Protein AF-A0A1G1L249-F1 (afdb_monomer)

Secondary structure (DSSP, 8-state):
------SSS----PPPHHHHHHHHHHHHHHHHH--HHHHHHHHHHHHHHHHH-TT--THHHHHHH-

Organism: NCBI:txid1801832

Sequence (66 aa):
MILHRLRSGKVRYEISDAQETKLLRLYSKWQETRDVTLRKKVFMSLAALARRMPDYDLRRPFQNAF

Nearest PDB structures (foldseek):
  8y0b-assembly1_A  TM=8.289E-01  e=4.787E+00  Francisella tularensis subsp. novicida U112
  6i1l-assembly1_A  TM=6.813E-01  e=2.826E+00  Francisella tularensis subsp. novicida U112
  7d5g-assembly1_A  TM=7.209E-01  e=9.877E+00  Caldicellulosiruptor saccharolyticus DSM 8903

Solvent-accessible surface area (backbone atoms only — not comparable to full-atom values): 4202 Å² total; per-residue (Å²): 139,86,83,82,85,64,97,55,101,65,87,76,72,74,80,52,70,69,58,52,52,50,51,53,52,45,44,51,52,21,70,74,68,66,41,67,69,42,48,52,49,44,51,52,52,51,53,54,45,43,74,74,31,73,86,58,70,68,61,60,66,51,66,77,73,107

pLDDT: mean 77.6, std 16.33, range [42.03, 94.88]

Radius of gyration: 13.73 Å; Cα contacts (8 Å, |Δi|>4): 28; chains: 1; bounding box: 36×22×35 Å

Structure (mmCIF, N/CA/C/O backbone):
data_AF-A0A1G1L249-F1
#
_entry.id   AF-A0A1G1L249-F1
#
loop_
_atom_site.group_PDB
_atom_site.id
_atom_site.type_symbol
_atom_site.label_atom_id
_atom_site.label_alt_id
_atom_site.label_comp_id
_atom_site.label_asym_id
_atom_site.label_entity_id
_atom_site.label_seq_id
_atom_site.pdbx_PDB_ins_code
_atom_site.Cartn_x
_atom_site.Cartn_y
_atom_site.Cartn_z
_atom_site.occupancy
_atom_site.B_iso_or_equiv
_atom_site.auth_seq_id
_atom_site.auth_comp_id
_atom_site.auth_asym_id
_atom_site.auth_atom_id
_atom_site.pdbx_PDB_model_num
ATOM 1 N N . MET A 1 1 ? 16.271 9.704 -9.907 1.00 42.03 1 MET A N 1
ATOM 2 C CA . MET A 1 1 ? 15.839 8.805 -10.999 1.00 42.03 1 MET A CA 1
ATOM 3 C C . MET A 1 1 ? 17.102 8.314 -11.679 1.00 42.03 1 MET A C 1
ATOM 5 O O . MET A 1 1 ? 17.687 9.066 -12.441 1.00 42.03 1 MET A O 1
ATOM 9 N N . ILE A 1 2 ? 17.603 7.140 -11.297 1.00 47.25 2 ILE A N 1
ATOM 10 C CA . ILE A 1 2 ? 18.863 6.608 -11.831 1.00 47.25 2 ILE A CA 1
ATOM 11 C C . ILE A 1 2 ? 18.493 5.463 -12.770 1.00 47.25 2 ILE A C 1
ATOM 13 O O . ILE A 1 2 ? 17.821 4.520 -12.365 1.00 47.25 2 ILE A O 1
ATOM 17 N N . LEU A 1 3 ? 18.850 5.610 -14.045 1.00 52.94 3 LEU A N 1
ATOM 18 C CA . LEU A 1 3 ? 18.614 4.631 -15.102 1.00 52.94 3 LEU A CA 1
ATOM 19 C C . LEU A 1 3 ? 19.886 3.795 -15.265 1.00 52.94 3 LEU A C 1
ATOM 21 O O . LEU A 1 3 ? 20.855 4.272 -15.853 1.00 52.94 3 LEU A O 1
ATOM 25 N N . HIS A 1 4 ? 19.895 2.552 -14.784 1.00 43.50 4 HIS A N 1
ATOM 26 C CA . HIS A 1 4 ? 20.951 1.608 -15.147 1.00 43.50 4 HIS A CA 1
ATOM 27 C C . HIS A 1 4 ? 20.573 0.880 -16.440 1.00 43.50 4 HIS A C 1
ATOM 29 O O . HIS A 1 4 ? 19.696 0.019 -16.483 1.00 43.50 4 HIS A O 1
ATOM 35 N N . ARG A 1 5 ? 21.246 1.258 -17.531 1.00 42.94 5 ARG A N 1
ATOM 36 C CA . ARG A 1 5 ? 21.122 0.629 -18.849 1.00 42.94 5 ARG A CA 1
ATOM 37 C C . ARG A 1 5 ? 21.960 -0.652 -18.873 1.00 42.94 5 ARG A C 1
ATOM 39 O O . ARG A 1 5 ? 23.134 -0.617 -19.227 1.00 42.94 5 ARG A O 1
ATOM 46 N N . LEU A 1 6 ? 21.365 -1.783 -18.495 1.00 48.78 6 LEU A N 1
ATOM 47 C CA . LEU A 1 6 ? 21.963 -3.096 -18.741 1.00 48.78 6 LEU A CA 1
ATOM 48 C C . LEU A 1 6 ? 21.757 -3.496 -20.207 1.00 48.78 6 LEU A C 1
ATOM 50 O O . LEU A 1 6 ? 20.693 -3.314 -20.796 1.00 48.78 6 LEU A O 1
ATOM 54 N N . ARG A 1 7 ? 22.837 -4.006 -20.795 1.00 52.62 7 ARG A N 1
ATOM 55 C CA . ARG A 1 7 ? 23.037 -4.384 -22.197 1.00 52.62 7 ARG A CA 1
ATOM 56 C C . ARG A 1 7 ? 22.215 -5.627 -22.573 1.00 52.62 7 ARG A C 1
ATOM 58 O O . ARG A 1 7 ? 22.770 -6.682 -22.827 1.00 52.62 7 ARG A O 1
ATOM 65 N N . SER A 1 8 ? 20.893 -5.522 -22.550 1.00 46.47 8 SER A N 1
ATOM 66 C CA . SER A 1 8 ? 19.936 -6.429 -23.196 1.00 46.47 8 SER A CA 1
ATOM 67 C C . SER A 1 8 ? 18.568 -5.753 -23.105 1.00 46.47 8 SER A C 1
ATOM 69 O O . SER A 1 8 ? 18.211 -5.269 -22.037 1.00 46.47 8 SER A O 1
ATOM 71 N N . GLY A 1 9 ? 17.840 -5.636 -24.216 1.00 44.56 9 GLY A N 1
ATOM 72 C CA . GLY A 1 9 ? 16.691 -4.736 -24.422 1.00 44.56 9 GLY A CA 1
ATOM 73 C C . GLY A 1 9 ? 15.420 -4.978 -23.592 1.00 44.56 9 GLY A C 1
ATOM 74 O O . GLY A 1 9 ? 14.326 -4.753 -24.095 1.00 44.56 9 GLY A O 1
ATOM 75 N N . LYS A 1 10 ? 15.524 -5.413 -22.335 1.00 44.66 10 LYS A N 1
ATOM 76 C CA . LYS A 1 10 ? 14.434 -5.394 -21.360 1.00 44.66 10 LYS A CA 1
ATOM 77 C C . LYS A 1 10 ? 14.717 -4.296 -20.349 1.00 44.66 10 LYS A C 1
ATOM 79 O O . LYS A 1 10 ? 15.561 -4.453 -19.470 1.00 44.66 10 LYS A O 1
ATOM 84 N N . VAL A 1 11 ? 14.000 -3.182 -20.480 1.00 50.81 11 VAL A N 1
ATOM 85 C CA . VAL A 1 11 ? 13.893 -2.179 -19.418 1.00 50.81 11 VAL A CA 1
ATOM 86 C C . VAL A 1 11 ? 13.306 -2.901 -18.205 1.00 50.81 11 VAL A C 1
ATOM 88 O O . VAL A 1 11 ? 12.106 -3.155 -18.149 1.00 50.81 11 VAL A O 1
ATOM 91 N N . ARG A 1 12 ? 14.158 -3.316 -17.262 1.00 54.47 12 ARG A N 1
ATOM 92 C CA . ARG A 1 12 ? 13.695 -3.777 -15.955 1.00 54.47 12 ARG A CA 1
ATOM 93 C C . ARG A 1 12 ? 13.229 -2.537 -15.219 1.00 54.47 12 ARG A C 1
ATOM 95 O O . ARG A 1 12 ? 14.032 -1.721 -14.780 1.00 54.47 12 ARG A O 1
ATOM 102 N N . TYR A 1 13 ? 11.920 -2.360 -15.171 1.00 57.53 13 TYR A N 1
ATOM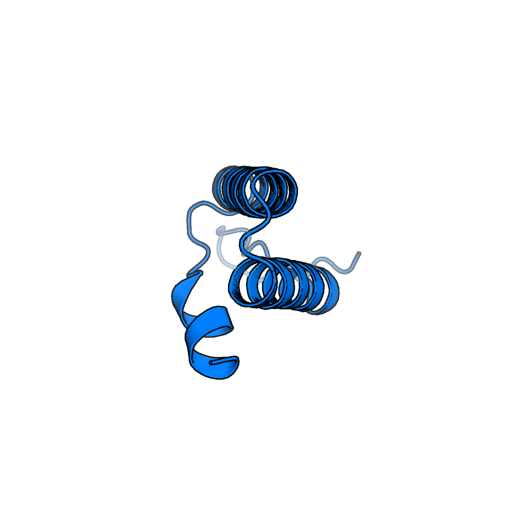 103 C CA . TYR A 1 13 ? 11.326 -1.384 -14.285 1.00 57.53 13 TYR A CA 1
ATOM 104 C C . TYR A 1 13 ? 11.530 -1.899 -12.861 1.00 57.53 13 TYR A C 1
ATOM 106 O O . TYR A 1 13 ? 10.934 -2.897 -12.465 1.00 57.53 13 TYR A O 1
ATOM 114 N N . GLU A 1 14 ? 12.427 -1.260 -12.121 1.00 63.25 14 GLU A N 1
ATOM 115 C CA . GLU A 1 14 ? 12.584 -1.506 -10.693 1.00 63.25 14 GLU A CA 1
ATOM 116 C C . GLU A 1 14 ? 11.561 -0.639 -9.954 1.00 63.25 14 GLU A C 1
ATOM 118 O O . GLU A 1 14 ? 11.482 0.581 -10.158 1.00 63.25 14 GLU A O 1
ATOM 123 N N . ILE A 1 15 ? 10.731 -1.266 -9.118 1.00 68.50 15 ILE A N 1
ATOM 124 C CA . ILE A 1 15 ? 9.974 -0.519 -8.119 1.00 68.50 15 ILE A CA 1
ATOM 125 C C . ILE A 1 15 ? 10.983 0.062 -7.127 1.00 68.50 15 ILE A C 1
ATOM 127 O O . ILE A 1 15 ? 11.921 -0.613 -6.721 1.00 68.50 15 ILE A O 1
ATOM 131 N N . SER A 1 16 ? 10.832 1.330 -6.752 1.00 74.56 16 SER A N 1
ATOM 132 C CA . SER A 1 16 ? 11.663 1.874 -5.677 1.00 74.56 16 SER A CA 1
ATOM 133 C C . SER A 1 16 ? 11.208 1.284 -4.341 1.00 74.56 16 SER A C 1
ATOM 135 O O . SER A 1 16 ? 10.000 1.243 -4.095 1.00 74.56 1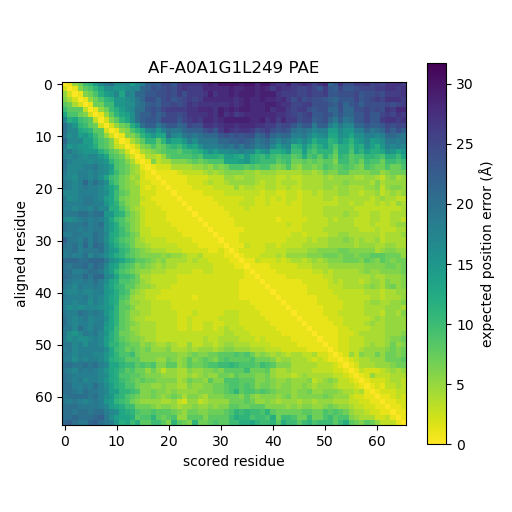6 SER A O 1
ATOM 137 N N . ASP A 1 17 ? 12.137 0.952 -3.446 1.00 73.50 17 ASP A N 1
ATOM 138 C CA . ASP A 1 17 ? 11.855 0.422 -2.097 1.00 73.50 17 ASP A CA 1
ATOM 139 C C . ASP A 1 17 ? 10.793 1.236 -1.337 1.00 73.50 17 ASP A C 1
ATOM 141 O O . ASP A 1 17 ? 9.951 0.698 -0.619 1.00 73.50 17 ASP A O 1
ATOM 145 N N . ALA A 1 18 ? 10.761 2.556 -1.549 1.00 77.50 18 ALA A N 1
ATOM 146 C CA . ALA A 1 18 ? 9.761 3.447 -0.965 1.00 77.50 18 ALA A CA 1
ATOM 147 C C . ALA A 1 18 ? 8.326 3.191 -1.475 1.00 77.50 18 ALA A C 1
ATOM 149 O O . ALA A 1 18 ? 7.363 3.319 -0.715 1.00 77.50 18 ALA A O 1
ATOM 150 N N . GLN A 1 19 ? 8.158 2.847 -2.756 1.00 78.75 19 GLN A N 1
ATOM 151 C CA . GLN A 1 19 ? 6.853 2.527 -3.348 1.00 78.75 19 GLN A CA 1
ATOM 152 C C . GLN A 1 19 ? 6.362 1.155 -2.883 1.00 78.75 19 GLN A C 1
ATOM 154 O O . GLN A 1 19 ? 5.184 1.018 -2.548 1.00 78.75 19 GLN A O 1
ATOM 159 N N . GLU A 1 20 ? 7.267 0.181 -2.802 1.00 81.31 20 GLU A N 1
ATOM 160 C CA . GLU A 1 20 ? 6.988 -1.142 -2.246 1.00 81.31 20 GLU A CA 1
ATOM 161 C C . GLU A 1 20 ? 6.569 -1.052 -0.775 1.00 81.31 20 GLU A C 1
ATOM 163 O O . GLU A 1 20 ? 5.475 -1.482 -0.408 1.00 81.31 20 GLU A O 1
ATOM 168 N N . THR A 1 21 ? 7.365 -0.367 0.049 1.00 85.19 21 THR A N 1
ATOM 169 C CA . THR A 1 21 ? 7.061 -0.138 1.470 1.00 85.19 21 THR A CA 1
ATOM 170 C C . THR A 1 21 ? 5.703 0.541 1.651 1.00 85.19 21 THR A C 1
ATOM 172 O O . THR A 1 21 ? 4.928 0.187 2.541 1.00 85.19 21 THR A O 1
ATOM 175 N N . LYS A 1 22 ? 5.375 1.520 0.798 1.00 87.88 22 LYS A N 1
ATOM 176 C CA . LYS A 1 22 ? 4.081 2.211 0.844 1.00 87.88 22 LYS A CA 1
ATOM 177 C C . LYS A 1 22 ? 2.920 1.265 0.537 1.00 87.88 22 LYS A C 1
ATOM 179 O O . LYS A 1 22 ? 1.901 1.343 1.222 1.00 87.88 22 LYS A O 1
ATOM 184 N N . LEU A 1 23 ? 3.059 0.396 -0.463 1.00 88.81 23 LEU A N 1
ATOM 185 C CA . LEU A 1 23 ? 2.044 -0.594 -0.823 1.00 88.81 23 LEU A CA 1
ATOM 186 C C . LEU A 1 23 ? 1.825 -1.602 0.313 1.00 88.81 23 LEU A C 1
ATOM 188 O O . LEU A 1 23 ? 0.680 -1.833 0.701 1.00 88.81 23 LEU A O 1
ATOM 192 N N . LEU A 1 24 ? 2.907 -2.134 0.883 1.00 89.88 24 LEU A N 1
ATOM 193 C CA . LEU A 1 24 ? 2.857 -3.094 1.987 1.00 89.88 24 LEU A CA 1
ATOM 194 C C . LEU A 1 24 ? 2.208 -2.491 3.238 1.00 89.88 24 LEU A C 1
ATOM 196 O O . LEU A 1 24 ? 1.307 -3.096 3.814 1.00 89.88 24 LEU A O 1
ATOM 200 N N . ARG A 1 25 ? 2.561 -1.252 3.610 1.00 91.31 25 ARG A N 1
ATOM 201 C CA . ARG A 1 25 ? 1.909 -0.533 4.724 1.00 91.31 25 ARG A CA 1
ATOM 202 C C . ARG A 1 25 ? 0.421 -0.311 4.482 1.00 91.31 25 ARG A C 1
ATOM 204 O O . ARG A 1 25 ? -0.384 -0.454 5.398 1.00 91.31 25 ARG A O 1
ATOM 211 N N . LEU A 1 26 ? 0.048 0.058 3.256 1.00 91.81 26 LEU A N 1
ATOM 212 C CA . LEU A 1 26 ? -1.349 0.279 2.893 1.00 91.81 26 LEU A CA 1
ATOM 213 C C . LEU A 1 26 ? -2.159 -1.024 2.990 1.00 91.81 26 LEU A C 1
ATOM 215 O O . LEU A 1 26 ? -3.285 -1.009 3.485 1.00 91.81 26 LEU A O 1
ATOM 219 N N . TYR A 1 27 ? -1.567 -2.137 2.553 1.00 91.44 27 TYR A N 1
ATOM 220 C CA . TYR A 1 27 ? -2.148 -3.470 2.671 1.00 91.44 27 TYR A CA 1
ATOM 221 C C . TYR A 1 27 ? -2.268 -3.922 4.130 1.00 91.44 27 TYR A C 1
ATOM 223 O O . TYR A 1 27 ? -3.347 -4.354 4.526 1.00 91.44 27 TYR A O 1
ATOM 231 N N . SER A 1 28 ? -1.218 -3.753 4.941 1.00 92.25 28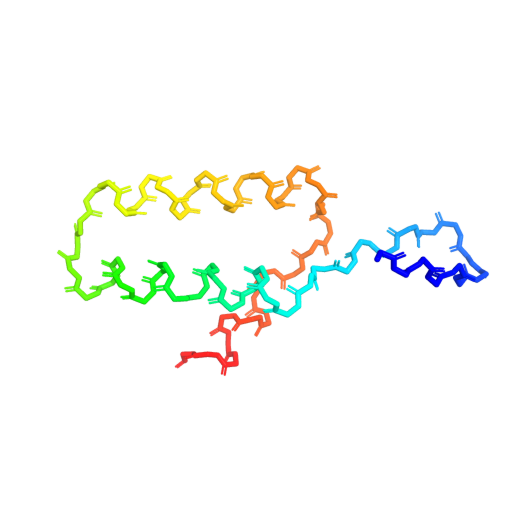 SER A N 1
ATOM 232 C CA . SER A 1 28 ? -1.241 -4.078 6.377 1.00 92.25 28 SER A CA 1
ATOM 233 C C . SER A 1 28 ? -2.361 -3.324 7.090 1.00 92.25 28 SER A C 1
ATOM 235 O O . SER A 1 28 ? -3.208 -3.921 7.748 1.00 92.25 28 SER A O 1
ATOM 237 N N . LYS A 1 29 ? -2.455 -2.010 6.852 1.00 93.56 29 LYS A N 1
ATOM 238 C CA . LYS A 1 29 ? -3.500 -1.176 7.450 1.00 93.56 29 LYS A CA 1
ATOM 239 C C . LYS A 1 29 ? -4.902 -1.599 7.011 1.00 93.56 29 LYS A C 1
ATOM 241 O O . LYS A 1 29 ? -5.844 -1.546 7.799 1.00 93.56 29 LYS A O 1
ATOM 246 N N . TRP A 1 30 ? -5.066 -2.005 5.752 1.00 93.75 30 TRP A N 1
ATOM 247 C CA . TRP A 1 30 ? -6.333 -2.559 5.281 1.00 93.75 30 TRP A CA 1
ATOM 248 C C . TRP A 1 30 ? -6.674 -3.886 5.974 1.00 93.75 30 TRP A C 1
ATOM 250 O O . TRP A 1 30 ? -7.826 -4.073 6.358 1.00 93.75 30 TRP A O 1
ATOM 260 N N . GLN A 1 31 ? -5.708 -4.789 6.155 1.00 92.19 31 GLN A N 1
ATOM 261 C CA . GL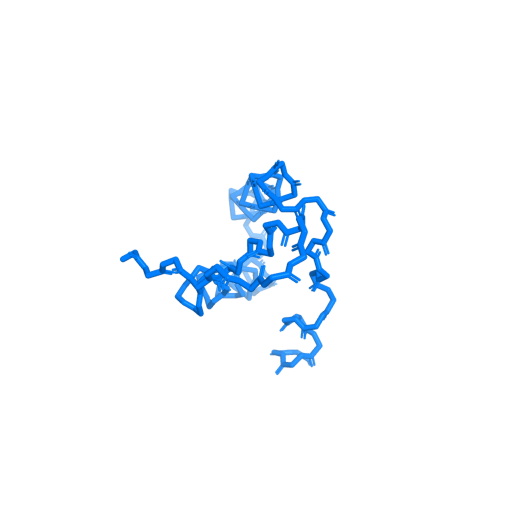N A 1 31 ? -5.929 -6.065 6.846 1.00 92.19 31 GLN A CA 1
ATOM 262 C C . GLN A 1 31 ? -6.40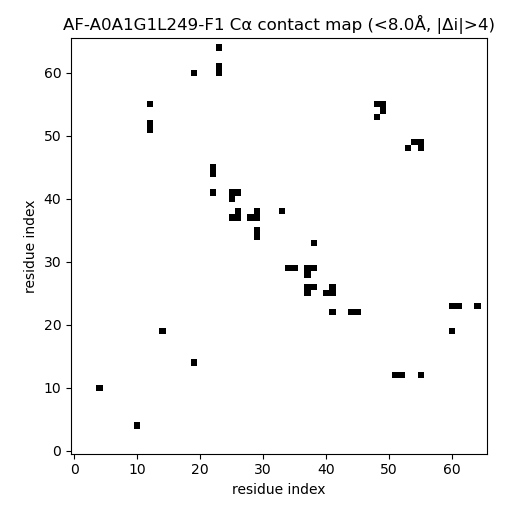0 -5.861 8.291 1.00 92.19 31 GLN A C 1
ATOM 264 O O . GLN A 1 31 ? -7.343 -6.526 8.718 1.00 92.19 31 GLN A O 1
ATOM 269 N N . GLU A 1 32 ? -5.804 -4.903 9.001 1.00 93.94 32 GLU A N 1
ATOM 270 C CA . GLU A 1 32 ? -6.161 -4.556 10.382 1.00 93.94 32 GLU A CA 1
ATOM 271 C C . GLU A 1 32 ? -7.553 -3.920 10.488 1.00 93.94 32 GLU A C 1
ATOM 273 O O . GLU A 1 32 ? -8.372 -4.323 11.306 1.00 93.94 32 GLU A O 1
ATOM 278 N N . THR A 1 33 ? -7.834 -2.918 9.653 1.00 94.88 33 THR A N 1
ATOM 279 C CA . THR A 1 33 ? -9.0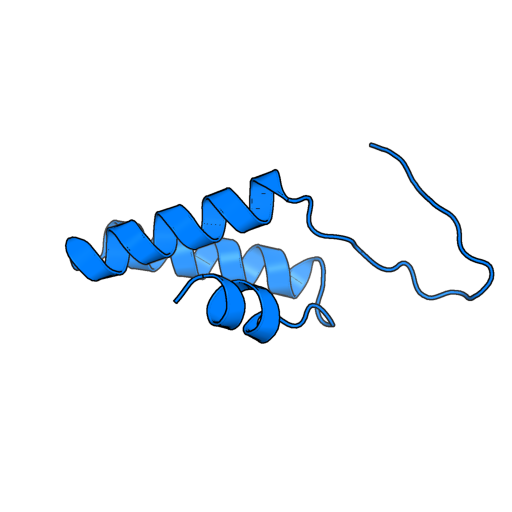49 -2.089 9.783 1.00 94.88 33 THR A CA 1
ATOM 280 C C . THR A 1 33 ? -10.249 -2.623 9.009 1.00 94.88 33 THR A C 1
ATOM 282 O O . THR A 1 33 ? -11.377 -2.205 9.258 1.00 94.88 33 THR A O 1
ATOM 285 N N . ARG A 1 34 ? -10.015 -3.495 8.019 1.00 92.19 34 ARG A N 1
ATOM 286 C CA . ARG A 1 34 ? -11.002 -3.960 7.028 1.00 92.19 34 ARG A CA 1
ATOM 287 C C . ARG A 1 34 ? -11.719 -2.829 6.272 1.00 92.19 34 ARG A C 1
ATOM 289 O O . ARG A 1 34 ? -12.763 -3.056 5.664 1.00 92.19 34 ARG A O 1
ATOM 296 N N . ASP A 1 35 ? -11.128 -1.633 6.223 1.00 94.25 35 ASP A N 1
ATOM 297 C CA . ASP A 1 35 ? -11.703 -0.454 5.569 1.00 94.25 35 ASP A CA 1
ATOM 298 C C . ASP A 1 35 ? -11.788 -0.628 4.036 1.00 94.25 35 ASP A C 1
ATOM 300 O O . ASP A 1 35 ? -10.791 -0.858 3.338 1.00 94.25 35 ASP A O 1
ATOM 304 N N . VAL A 1 36 ? -12.994 -0.473 3.484 1.00 92.25 36 VAL A N 1
ATOM 305 C CA . VAL A 1 36 ? -13.282 -0.604 2.043 1.00 92.25 36 VAL A CA 1
ATOM 306 C C . VAL A 1 36 ? -12.559 0.458 1.201 1.00 92.25 36 VAL A C 1
ATOM 308 O O . VAL A 1 36 ? -12.130 0.187 0.074 1.00 92.25 36 VAL A O 1
ATOM 311 N N . THR A 1 37 ? -12.352 1.655 1.739 1.00 93.44 37 THR A N 1
ATOM 312 C CA . THR A 1 37 ? -11.588 2.736 1.105 1.00 93.44 37 THR A CA 1
ATOM 313 C C . THR A 1 37 ? -10.124 2.347 0.954 1.00 93.44 37 THR A C 1
ATOM 315 O O . THR A 1 37 ? -9.524 2.576 -0.102 1.00 93.44 37 THR A O 1
ATOM 318 N N . LEU A 1 38 ? -9.538 1.727 1.982 1.00 92.38 38 LEU A N 1
ATOM 319 C CA . LEU A 1 38 ? -8.166 1.224 1.914 1.00 92.38 38 LEU A CA 1
ATOM 320 C C . LEU A 1 38 ? -8.055 0.064 0.925 1.00 92.38 38 LEU A C 1
ATOM 322 O O . LEU A 1 38 ? -7.132 0.074 0.112 1.00 92.38 38 LEU A O 1
ATOM 326 N N . ARG A 1 39 ? -9.037 -0.847 0.885 1.00 92.31 39 ARG A N 1
ATOM 327 C CA . ARG A 1 39 ? -9.111 -1.907 -0.138 1.00 92.31 39 ARG A CA 1
ATOM 328 C C . ARG A 1 39 ? -9.049 -1.335 -1.553 1.00 92.31 39 ARG A C 1
ATOM 330 O O . ARG A 1 39 ? -8.265 -1.802 -2.379 1.00 92.31 39 ARG A O 1
ATOM 337 N N . LYS A 1 40 ? -9.848 -0.299 -1.836 1.00 94.38 40 LYS A N 1
ATOM 338 C CA . LYS A 1 40 ? -9.862 0.366 -3.148 1.00 94.38 40 LYS A CA 1
ATOM 339 C C . LYS A 1 40 ? -8.512 1.010 -3.465 1.00 94.38 40 LYS A C 1
ATOM 341 O O . LYS A 1 40 ? -8.029 0.877 -4.586 1.00 94.38 40 LYS A O 1
ATOM 346 N N . LYS A 1 41 ? -7.875 1.660 -2.486 1.00 93.19 41 LYS A N 1
ATOM 347 C CA . LYS A 1 41 ? -6.540 2.253 -2.659 1.00 93.19 41 LYS A CA 1
ATOM 348 C C . LYS A 1 41 ? -5.471 1.191 -2.945 1.00 93.19 41 LYS A C 1
ATOM 350 O O . LYS A 1 41 ? -4.705 1.380 -3.884 1.00 93.19 41 LYS A O 1
ATOM 355 N N . VAL A 1 42 ? -5.461 0.073 -2.210 1.00 91.56 42 VAL A N 1
ATOM 356 C CA . VAL A 1 42 ? -4.549 -1.063 -2.452 1.00 91.56 42 VAL A CA 1
ATOM 357 C C . VAL A 1 42 ? -4.725 -1.572 -3.879 1.00 91.56 42 VAL A C 1
ATOM 359 O O . VAL A 1 42 ? -3.753 -1.660 -4.625 1.00 91.56 42 VAL A O 1
ATOM 362 N N . PHE A 1 43 ? -5.969 -1.824 -4.292 1.00 91.19 43 PHE A N 1
ATOM 363 C CA . PHE A 1 43 ? -6.274 -2.296 -5.640 1.00 91.19 43 PHE A CA 1
ATOM 364 C C . PHE A 1 43 ? -5.800 -1.321 -6.726 1.00 91.19 43 PHE A C 1
ATOM 366 O O . PHE A 1 43 ? -5.154 -1.733 -7.686 1.00 91.19 43 PHE A O 1
ATOM 373 N N . MET A 1 44 ? -6.066 -0.021 -6.571 1.00 91.88 44 MET A N 1
ATOM 374 C CA . MET A 1 44 ? -5.612 0.989 -7.532 1.00 91.88 44 MET A CA 1
ATOM 375 C C . MET A 1 44 ? -4.083 1.062 -7.623 1.00 91.88 44 MET A C 1
ATOM 377 O O . MET A 1 44 ? -3.550 1.194 -8.724 1.00 91.88 44 MET A O 1
ATOM 381 N N . SER A 1 45 ? -3.373 0.957 -6.496 1.00 89.19 45 SER A N 1
ATOM 382 C CA . SER A 1 45 ? -1.907 0.924 -6.480 1.00 89.19 45 SER A CA 1
ATOM 383 C C . SER A 1 45 ? -1.353 -0.318 -7.176 1.00 89.19 45 SER A C 1
ATOM 385 O O . SER A 1 45 ? -0.438 -0.189 -7.987 1.00 89.19 45 SER A O 1
ATOM 387 N N . LEU A 1 46 ? -1.941 -1.493 -6.934 1.00 88.12 46 LEU A N 1
ATOM 388 C CA . LEU A 1 46 ? -1.571 -2.733 -7.622 1.00 88.12 46 LEU A CA 1
ATOM 389 C C . LEU A 1 46 ? -1.840 -2.655 -9.128 1.00 88.12 46 LEU A C 1
ATOM 391 O O . LEU A 1 46 ? -0.978 -3.016 -9.921 1.00 88.12 46 LEU A O 1
ATOM 395 N N . ALA A 1 47 ? -2.994 -2.127 -9.539 1.00 89.12 47 ALA A N 1
ATOM 396 C CA . ALA A 1 47 ? -3.337 -1.971 -10.951 1.00 89.12 47 ALA A CA 1
ATOM 397 C C . ALA A 1 47 ? -2.397 -0.990 -11.673 1.00 89.12 47 ALA A C 1
ATOM 399 O O . ALA A 1 47 ? -1.990 -1.236 -12.807 1.00 89.12 47 ALA A O 1
ATOM 400 N N . ALA A 1 48 ? -2.025 0.117 -11.022 1.00 88.06 48 ALA A N 1
ATOM 401 C CA . ALA A 1 48 ? -1.040 1.053 -11.559 1.00 88.06 48 ALA A CA 1
ATOM 402 C C . ALA A 1 48 ? 0.345 0.401 -11.697 1.00 88.06 48 ALA A C 1
ATOM 404 O O . ALA A 1 48 ? 1.024 0.608 -12.704 1.00 88.06 48 ALA A O 1
ATOM 405 N N . LEU A 1 49 ? 0.742 -0.410 -10.714 1.00 84.44 49 LEU A N 1
ATOM 406 C CA . LEU A 1 49 ? 2.003 -1.142 -10.731 1.00 84.44 49 LEU A CA 1
ATOM 407 C C . LEU A 1 49 ? 2.028 -2.193 -11.847 1.00 84.44 49 LEU A C 1
ATOM 409 O O . LEU A 1 49 ? 2.960 -2.184 -12.640 1.00 84.44 49 LEU A O 1
ATOM 413 N N . ALA A 1 50 ? 0.973 -2.998 -11.989 1.00 84.31 50 ALA A N 1
ATOM 414 C CA . ALA A 1 50 ? 0.849 -3.997 -13.051 1.00 84.31 50 ALA A CA 1
ATOM 415 C C . ALA A 1 50 ? 0.849 -3.376 -14.459 1.00 84.31 50 ALA A C 1
ATOM 417 O O . ALA A 1 50 ? 1.433 -3.933 -15.381 1.00 84.31 50 ALA A O 1
ATOM 418 N N . ARG A 1 51 ? 0.245 -2.191 -14.641 1.00 85.31 51 ARG A N 1
ATOM 419 C CA . ARG A 1 51 ? 0.305 -1.465 -15.925 1.00 85.31 51 ARG A CA 1
ATOM 420 C C . ARG A 1 51 ? 1.704 -0.953 -16.251 1.00 85.31 51 ARG A C 1
ATOM 422 O O . ARG A 1 51 ? 2.086 -0.928 -17.414 1.00 85.31 51 ARG A O 1
ATOM 429 N N . ARG A 1 52 ? 2.443 -0.495 -15.239 1.00 83.56 52 ARG A N 1
ATOM 430 C CA . ARG A 1 52 ? 3.796 0.049 -15.413 1.00 83.56 52 ARG A CA 1
ATOM 431 C C . ARG A 1 52 ? 4.849 -1.053 -15.538 1.00 83.56 52 ARG A C 1
ATOM 433 O O . ARG A 1 52 ? 5.849 -0.853 -16.215 1.00 83.56 52 ARG A O 1
ATOM 440 N N . MET A 1 53 ? 4.640 -2.169 -14.849 1.00 82.19 53 MET A N 1
ATOM 441 C CA . MET A 1 53 ? 5.581 -3.276 -14.710 1.00 82.19 53 MET A CA 1
ATOM 442 C C . MET A 1 53 ? 4.809 -4.606 -14.763 1.00 82.19 53 MET A C 1
ATOM 444 O O . MET A 1 53 ? 4.579 -5.230 -13.727 1.00 82.19 53 MET A O 1
ATOM 448 N N . PRO A 1 54 ? 4.369 -5.042 -15.953 1.00 77.19 54 PRO A N 1
ATOM 449 C CA . PRO A 1 54 ? 3.561 -6.256 -16.092 1.00 77.19 54 PRO A CA 1
ATOM 450 C C . PRO A 1 54 ? 4.306 -7.526 -15.654 1.00 77.19 54 PRO A C 1
ATOM 452 O O . PRO A 1 54 ? 3.678 -8.464 -15.176 1.00 77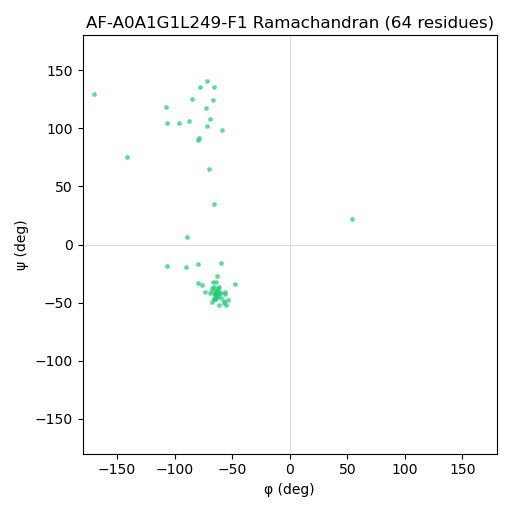.19 54 PRO A O 1
ATOM 455 N N . ASP A 1 55 ? 5.639 -7.524 -15.745 1.00 80.88 55 ASP A N 1
ATOM 456 C CA . ASP A 1 55 ? 6.504 -8.625 -15.309 1.00 80.88 55 ASP A CA 1
ATOM 457 C C . ASP A 1 55 ? 6.941 -8.521 -13.831 1.00 80.88 55 ASP A C 1
ATOM 459 O O . ASP A 1 55 ? 7.806 -9.279 -13.387 1.00 80.88 55 ASP A O 1
ATOM 463 N N . TYR A 1 56 ? 6.412 -7.560 -13.061 1.00 79.62 56 TYR A N 1
ATOM 464 C CA . TYR A 1 56 ? 6.788 -7.401 -11.655 1.00 79.62 56 TYR A CA 1
ATOM 465 C C . TYR A 1 56 ? 6.186 -8.512 -10.794 1.00 79.62 56 TYR A C 1
ATOM 467 O O . TYR A 1 56 ? 4.965 -8.615 -10.653 1.00 79.62 56 TYR A O 1
ATOM 475 N N . ASP A 1 57 ? 7.043 -9.324 -10.172 1.00 79.62 57 ASP A N 1
ATOM 476 C CA . ASP A 1 57 ? 6.589 -10.386 -9.279 1.00 79.62 57 ASP A CA 1
ATOM 477 C C . ASP A 1 57 ? 6.210 -9.827 -7.906 1.00 79.62 57 ASP A C 1
ATOM 479 O O . ASP A 1 57 ? 7.023 -9.732 -6.987 1.00 79.62 57 ASP A O 1
ATOM 483 N N . LEU A 1 58 ? 4.927 -9.496 -7.766 1.00 75.56 58 LEU A N 1
ATOM 484 C CA . LEU A 1 58 ? 4.321 -9.035 -6.518 1.00 75.56 58 LEU A CA 1
ATOM 485 C C . LEU A 1 58 ? 4.425 -10.056 -5.379 1.00 75.56 58 LEU A C 1
ATOM 487 O O . LEU A 1 58 ? 4.215 -9.684 -4.232 1.00 75.56 58 LEU A O 1
ATOM 491 N N . ARG A 1 59 ? 4.733 -11.331 -5.641 1.00 78.12 59 ARG A N 1
ATOM 492 C CA . ARG A 1 59 ? 4.788 -12.355 -4.585 1.00 78.12 59 ARG A CA 1
ATOM 493 C C . ARG A 1 59 ? 5.958 -12.145 -3.633 1.00 78.12 59 ARG A C 1
ATOM 495 O O . ARG A 1 59 ? 5.770 -12.252 -2.426 1.00 78.12 59 ARG A O 1
ATOM 502 N N . ARG A 1 60 ? 7.133 -11.800 -4.163 1.00 77.56 60 ARG A N 1
ATOM 503 C CA . ARG A 1 60 ? 8.354 -11.569 -3.374 1.00 77.56 60 ARG A CA 1
ATOM 504 C C . ARG A 1 60 ? 8.188 -10.515 -2.267 1.00 77.56 60 ARG A C 1
ATOM 506 O O . ARG A 1 60 ? 8.478 -10.849 -1.122 1.00 77.56 60 ARG A O 1
ATOM 513 N N . PRO A 1 61 ? 7.692 -9.293 -2.551 1.00 74.88 61 PRO A N 1
ATOM 514 C CA . PRO A 1 61 ? 7.484 -8.280 -1.517 1.00 74.88 61 PRO A CA 1
ATOM 515 C C . PRO A 1 61 ? 6.588 -8.756 -0.379 1.00 74.88 61 PRO A C 1
ATOM 517 O O . PRO A 1 61 ? 6.858 -8.493 0.787 1.00 74.88 61 PRO A O 1
ATOM 520 N N . PHE A 1 62 ? 5.499 -9.444 -0.724 1.00 77.62 62 PHE A N 1
ATOM 521 C CA . PHE A 1 62 ? 4.509 -9.867 0.256 1.00 77.62 62 PHE A CA 1
ATOM 522 C C . PHE A 1 62 ? 4.995 -11.068 1.078 1.00 77.62 62 PHE A C 1
ATOM 524 O O . PHE A 1 62 ? 4.719 -11.095 2.267 1.00 77.62 62 PHE A O 1
ATOM 531 N N . GLN A 1 63 ? 5.763 -11.996 0.493 1.00 78.19 63 GLN A N 1
ATOM 532 C CA . GLN A 1 63 ? 6.400 -13.108 1.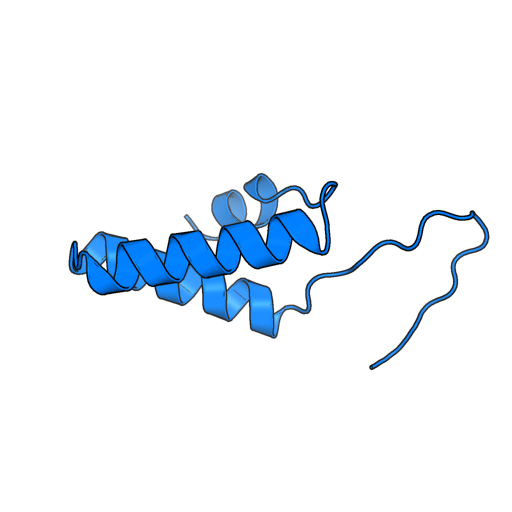221 1.00 78.19 63 GLN A CA 1
ATOM 533 C C . GLN A 1 63 ? 7.4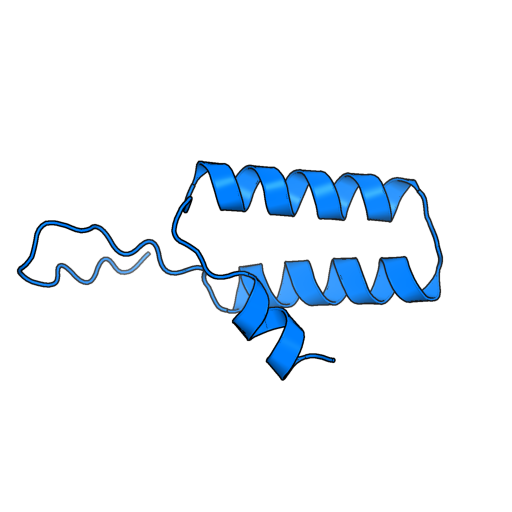81 -12.650 2.206 1.00 78.19 63 GLN A C 1
ATOM 535 O O . GLN A 1 63 ? 7.690 -13.287 3.228 1.00 78.19 63 GLN A O 1
ATOM 540 N N . ASN A 1 64 ? 8.193 -11.564 1.898 1.00 73.56 64 ASN A N 1
ATOM 541 C CA . ASN A 1 64 ? 9.207 -11.022 2.804 1.00 73.56 64 ASN A CA 1
ATOM 542 C C . ASN A 1 64 ? 8.602 -10.186 3.945 1.00 73.56 64 ASN A C 1
ATOM 544 O O . ASN A 1 64 ? 9.300 -9.884 4.910 1.00 73.56 64 ASN A O 1
ATOM 548 N N . ALA A 1 65 ? 7.342 -9.762 3.816 1.00 72.25 65 ALA A N 1
ATOM 549 C CA . ALA A 1 65 ? 6.698 -8.822 4.731 1.00 72.25 65 ALA A CA 1
ATOM 550 C C . ALA A 1 65 ? 5.661 -9.459 5.672 1.00 72.25 65 ALA A C 1
ATOM 552 O O . ALA A 1 65 ? 5.319 -8.828 6.673 1.00 72.25 65 ALA A O 1
ATOM 553 N N . PHE A 1 66 ? 5.156 -10.657 5.353 1.00 70.19 66 PHE A N 1
ATOM 554 C CA . PHE A 1 66 ? 4.104 -11.376 6.083 1.00 70.19 66 PHE A CA 1
ATOM 555 C C . PHE A 1 66 ? 4.402 -12.873 6.119 1.00 70.19 66 PHE A C 1
ATOM 557 O O . PHE A 1 66 ? 4.124 -13.485 7.172 1.00 70.19 66 PHE A O 1
#

Mean predicted aligned error: 9.14 Å

Foldseek 3Di:
DDQDDDPDPDRQDDDDPVLLVVLLVLVVVCVVPVDPVSVVVNVVSVVVCCVVHVPDDPPVSVVVRD